Protein AF-A0A960SGR7-F1 (afdb_monomer_lite)

pLDDT: mean 94.08, std 5.96, range [67.88, 98.56]

Sequence (97 aa):
TPENFKAAFTTAEGWGSYVQEISADRFLASLELSWGTLILDTLSLVVPDDRSFSKINVVIDSRNVDFKYSTQGSENSIRFGSSVLLQRGQVLKVTLS

Secondary structure (DSSP, 8-state):
--SEEEEEEE-SS-EEEEEEEE-SS-EEEEEEEEESEEEEEEEEEE--TT---S-EEEEETTEE--EEEEEETTEEEEEEEEEEEEETT-EEEEEE-

Structure (mmCIF, N/CA/C/O backbone):
data_AF-A0A960SGR7-F1
#
_entry.id   AF-A0A960SGR7-F1
#
loop_
_atom_site.group_PDB
_atom_site.id
_atom_site.type_symbol
_atom_site.label_atom_id
_atom_site.label_alt_id
_atom_site.label_comp_id
_atom_site.label_asym_id
_atom_site.label_entity_id
_atom_site.label_seq_id
_atom_site.pdbx_PDB_ins_code
_atom_site.Cartn_x
_atom_site.Cartn_y
_atom_site.Cartn_z
_atom_site.occupancy
_atom_site.B_iso_or_equiv
_atom_site.auth_seq_id
_atom_site.auth_comp_id
_atom_site.auth_asym_id
_atom_site.auth_atom_id
_atom_site.pdbx_PDB_model_num
ATOM 1 N N . THR A 1 1 ? 10.905 -9.165 -5.867 1.00 67.88 1 THR A N 1
ATOM 2 C CA . THR A 1 1 ? 9.572 -8.990 -5.241 1.00 67.88 1 THR A CA 1
ATOM 3 C C . THR A 1 1 ? 8.573 -9.841 -6.010 1.00 67.88 1 THR A C 1
ATOM 5 O O . THR A 1 1 ? 8.750 -9.938 -7.218 1.00 67.88 1 THR A O 1
ATOM 8 N N . PRO A 1 2 ? 7.613 -10.532 -5.365 1.00 84.56 2 PRO A N 1
ATOM 9 C CA . PRO A 1 2 ? 6.642 -11.375 -6.073 1.00 84.56 2 PRO A CA 1
ATOM 10 C C . PRO A 1 2 ? 5.688 -10.537 -6.933 1.00 84.56 2 PRO A C 1
ATOM 12 O O . PRO A 1 2 ? 5.232 -9.488 -6.489 1.00 84.56 2 PRO A O 1
ATOM 15 N N . GLU A 1 3 ? 5.373 -11.021 -8.137 1.00 87.44 3 GLU A N 1
ATOM 16 C CA . GLU A 1 3 ? 4.520 -10.300 -9.093 1.00 87.44 3 GLU A CA 1
ATOM 17 C C . GLU A 1 3 ? 3.061 -10.221 -8.648 1.00 87.44 3 GLU A C 1
ATOM 19 O O . GLU A 1 3 ? 2.441 -9.182 -8.803 1.00 87.44 3 GLU A O 1
ATOM 24 N N . ASN A 1 4 ? 2.523 -11.294 -8.068 1.00 94.50 4 ASN A N 1
ATOM 25 C CA . ASN A 1 4 ? 1.165 -11.347 -7.533 1.00 94.50 4 ASN A CA 1
ATOM 26 C C . ASN A 1 4 ? 1.256 -11.777 -6.078 1.00 94.50 4 ASN A C 1
ATOM 28 O O . ASN A 1 4 ? 1.611 -12.921 -5.781 1.00 94.50 4 ASN A O 1
ATOM 32 N N . PHE A 1 5 ? 0.980 -10.862 -5.159 1.00 96.12 5 PHE A N 1
ATOM 33 C CA . PHE A 1 5 ? 1.108 -11.151 -3.738 1.00 96.12 5 PHE A CA 1
ATOM 34 C C . PHE A 1 5 ? -0.038 -10.557 -2.946 1.00 96.12 5 PHE A C 1
ATOM 36 O O . PHE A 1 5 ? -0.459 -9.425 -3.172 1.00 96.12 5 PHE A O 1
ATOM 43 N N . LYS A 1 6 ? -0.519 -11.342 -1.984 1.00 97.62 6 LYS A N 1
ATOM 44 C CA . LYS A 1 6 ? -1.565 -10.952 -1.053 1.00 97.62 6 LYS A CA 1
ATOM 45 C C . LYS A 1 6 ? -1.221 -11.465 0.334 1.00 97.62 6 LYS A C 1
ATOM 47 O O . LYS A 1 6 ? -0.915 -12.643 0.498 1.00 97.62 6 LYS A O 1
ATOM 52 N N . ALA A 1 7 ? -1.311 -10.589 1.325 1.00 97.94 7 ALA A N 1
ATOM 53 C CA . ALA A 1 7 ? -1.105 -10.939 2.722 1.00 97.94 7 ALA A CA 1
ATOM 54 C C . ALA A 1 7 ? -2.084 -10.183 3.618 1.00 97.94 7 ALA A C 1
ATOM 56 O O . ALA A 1 7 ? -2.489 -9.061 3.313 1.00 97.94 7 ALA A O 1
ATOM 57 N N . ALA A 1 8 ? -2.456 -10.803 4.734 1.00 97.94 8 ALA A N 1
ATOM 58 C CA . ALA A 1 8 ? -3.160 -10.105 5.797 1.00 97.94 8 ALA A CA 1
ATOM 59 C C . ALA A 1 8 ? -2.182 -9.212 6.574 1.00 97.94 8 ALA A C 1
ATOM 61 O O . ALA A 1 8 ? -1.005 -9.547 6.717 1.00 97.94 8 ALA A O 1
ATOM 62 N N . PHE A 1 9 ? -2.685 -8.106 7.110 1.00 97.62 9 PHE A N 1
ATOM 63 C CA . PHE A 1 9 ? -1.979 -7.292 8.093 1.00 97.62 9 PHE A CA 1
ATOM 64 C C . PHE A 1 9 ? -2.903 -6.967 9.265 1.00 97.62 9 PHE A C 1
ATOM 66 O O . PHE A 1 9 ? -4.128 -6.940 9.129 1.00 97.62 9 PHE A O 1
ATOM 73 N N . THR A 1 10 ? -2.304 -6.685 10.415 1.00 97.44 10 THR A N 1
ATOM 74 C CA . THR A 1 10 ? -2.995 -6.204 11.614 1.00 97.44 10 THR A CA 1
ATOM 75 C C . THR A 1 10 ? -2.542 -4.786 11.938 1.00 97.44 10 THR A C 1
ATOM 77 O O . THR A 1 10 ? -1.400 -4.419 11.666 1.00 97.44 10 THR A O 1
ATOM 80 N N . THR A 1 11 ? -3.423 -3.994 12.536 1.00 95.50 11 THR A N 1
ATOM 81 C CA . THR A 1 11 ? -3.128 -2.662 13.081 1.00 95.50 11 THR A CA 1
ATOM 82 C C . THR A 1 11 ? -3.387 -2.673 14.587 1.00 95.50 11 THR A C 1
ATOM 84 O O . THR A 1 11 ? -3.809 -3.687 15.143 1.00 95.50 11 THR A O 1
ATOM 87 N N . ALA A 1 12 ? -3.144 -1.550 15.265 1.00 94.00 12 ALA A N 1
ATOM 88 C CA . ALA A 1 12 ? -3.504 -1.412 16.675 1.00 94.00 12 ALA A CA 1
ATOM 89 C C . ALA A 1 12 ? -5.020 -1.553 16.918 1.00 94.00 12 ALA A C 1
ATOM 91 O O . ALA A 1 12 ? -5.434 -2.045 17.963 1.00 94.00 12 ALA A O 1
ATOM 92 N N . GLU A 1 13 ? -5.841 -1.146 15.949 1.00 96.19 13 GLU A N 1
ATOM 93 C CA . GLU A 1 13 ? -7.297 -1.043 16.090 1.00 96.19 13 GLU A CA 1
ATOM 94 C C . GLU A 1 13 ? -8.046 -1.814 14.998 1.00 96.19 13 GLU A C 1
ATOM 96 O O . GLU A 1 13 ? -9.221 -1.553 14.761 1.00 96.19 13 GLU A O 1
ATOM 101 N N . GLY A 1 14 ? -7.388 -2.734 14.289 1.00 97.38 14 GLY A N 1
ATOM 102 C CA . GLY A 1 14 ? -7.922 -3.242 13.034 1.00 97.38 14 GLY A CA 1
ATOM 103 C C . GLY A 1 14 ? -7.124 -4.352 12.368 1.00 97.38 14 GLY A C 1
ATOM 104 O O . GLY A 1 14 ? -6.094 -4.819 12.854 1.00 97.38 14 GLY A O 1
ATOM 105 N N . TRP A 1 15 ? -7.624 -4.777 11.215 1.00 98.31 15 TRP A N 1
ATOM 106 C CA . TRP A 1 15 ? -6.932 -5.687 10.310 1.00 98.31 15 TRP A CA 1
ATOM 107 C C . TRP A 1 15 ? -7.431 -5.500 8.879 1.00 98.31 15 TRP A C 1
ATOM 109 O O . TRP A 1 15 ? -8.530 -4.990 8.628 1.00 98.31 15 TRP A O 1
ATOM 119 N N . GLY A 1 16 ? -6.606 -5.914 7.927 1.00 98.44 16 GLY A N 1
ATOM 120 C CA . GLY A 1 16 ? -6.882 -5.747 6.511 1.00 98.44 16 GLY A CA 1
ATOM 121 C C . GLY A 1 16 ? -6.024 -6.642 5.636 1.00 98.44 16 GLY A C 1
ATOM 122 O O . GLY A 1 16 ? -5.385 -7.585 6.111 1.00 98.44 16 GLY A O 1
ATOM 123 N N . SER A 1 17 ? -6.014 -6.342 4.341 1.00 98.44 17 SER A N 1
ATOM 124 C CA . SER A 1 17 ? -5.179 -7.040 3.370 1.00 98.44 17 SER A CA 1
ATOM 125 C C . SER A 1 17 ? -4.333 -6.081 2.547 1.00 98.44 17 SER A C 1
ATOM 127 O O . SER A 1 17 ? -4.795 -5.027 2.111 1.00 98.44 17 SER A O 1
ATOM 129 N N . TYR A 1 18 ? -3.078 -6.468 2.355 1.00 98.31 18 TYR A N 1
ATOM 130 C CA . TYR A 1 18 ? -2.185 -5.882 1.375 1.00 98.31 18 TYR A CA 1
ATOM 131 C C . TYR A 1 18 ? -2.212 -6.743 0.117 1.00 98.31 18 TYR A C 1
ATOM 133 O O . TYR A 1 18 ? -2.100 -7.970 0.202 1.00 98.31 18 TYR A O 1
ATOM 141 N N . VAL A 1 19 ? -2.333 -6.100 -1.038 1.00 97.81 19 VAL A N 1
ATOM 142 C CA . VAL A 1 19 ? -2.240 -6.730 -2.357 1.00 97.81 19 VAL A CA 1
ATOM 143 C C . VAL A 1 19 ? -1.209 -5.972 -3.179 1.00 97.81 19 VAL A C 1
ATOM 145 O O . VAL A 1 19 ? -1.209 -4.743 -3.160 1.00 97.81 19 VAL A O 1
ATOM 148 N N . GLN A 1 20 ? -0.367 -6.688 -3.918 1.00 96.62 20 GLN A N 1
ATOM 149 C CA . GLN A 1 20 ? 0.457 -6.112 -4.975 1.00 96.62 20 GLN A CA 1
ATOM 150 C C . GLN A 1 20 ? 0.357 -6.915 -6.266 1.00 96.62 20 GLN A C 1
ATOM 152 O O . GLN A 1 20 ? 0.285 -8.148 -6.239 1.00 96.62 20 GLN A O 1
ATOM 157 N N . GLU A 1 21 ? 0.397 -6.179 -7.369 1.00 95.81 21 GLU A N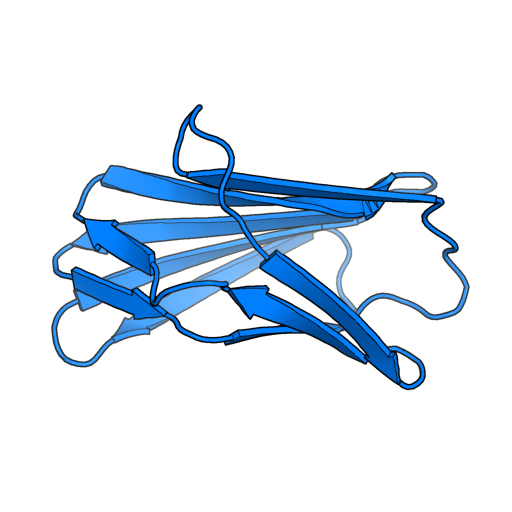 1
ATOM 158 C CA . GLU A 1 21 ? 0.445 -6.679 -8.735 1.00 95.81 21 GLU A CA 1
ATOM 159 C C . GLU A 1 21 ? 1.549 -5.923 -9.480 1.00 95.81 21 GLU A C 1
ATOM 161 O O . GLU A 1 21 ? 1.543 -4.689 -9.545 1.00 95.81 21 GLU A O 1
ATOM 166 N N . ILE A 1 22 ? 2.516 -6.656 -10.025 1.00 92.00 22 ILE A N 1
ATOM 167 C CA . ILE A 1 22 ? 3.644 -6.112 -10.782 1.00 92.00 22 ILE A CA 1
ATOM 168 C C . ILE A 1 22 ? 3.562 -6.650 -12.203 1.00 92.00 22 ILE A C 1
ATOM 170 O O . ILE A 1 22 ? 3.474 -7.853 -12.427 1.00 92.00 22 ILE A O 1
ATOM 174 N N . SER A 1 23 ? 3.609 -5.740 -13.164 1.00 89.25 23 SER A N 1
ATOM 175 C CA . SER A 1 23 ? 3.625 -6.033 -14.594 1.00 89.25 23 SER A CA 1
ATOM 176 C C . SER A 1 23 ? 4.743 -5.242 -15.275 1.00 89.25 23 SER A C 1
ATOM 178 O O . SER A 1 23 ? 5.554 -4.596 -14.607 1.00 89.25 23 SER A O 1
ATOM 180 N N . ALA A 1 24 ? 4.827 -5.317 -16.604 1.00 85.00 24 ALA A N 1
ATOM 181 C CA . ALA A 1 24 ? 5.959 -4.755 -17.326 1.00 85.00 24 ALA A CA 1
ATOM 182 C C . ALA A 1 24 ? 6.069 -3.223 -17.212 1.00 85.00 24 ALA A C 1
ATOM 184 O O . ALA A 1 24 ? 7.175 -2.689 -17.122 1.00 85.00 24 ALA A O 1
ATOM 185 N N . ASP A 1 25 ? 4.923 -2.553 -17.211 1.00 88.81 25 ASP A N 1
ATOM 186 C CA . ASP A 1 25 ? 4.742 -1.103 -17.293 1.00 88.81 25 ASP A CA 1
ATOM 187 C C . ASP A 1 25 ? 3.896 -0.555 -16.136 1.00 88.81 25 ASP A C 1
ATOM 189 O O . ASP A 1 25 ? 3.577 0.632 -16.100 1.00 88.81 25 ASP A O 1
ATOM 193 N N . ARG A 1 26 ? 3.528 -1.405 -15.170 1.00 92.69 26 ARG A N 1
ATOM 194 C CA . ARG A 1 26 ? 2.689 -0.992 -14.049 1.00 92.69 26 ARG A CA 1
ATOM 195 C C . ARG A 1 26 ? 3.004 -1.743 -12.767 1.00 92.69 26 ARG A C 1
ATOM 197 O O . ARG A 1 26 ? 3.071 -2.973 -12.757 1.00 92.69 26 ARG A O 1
ATOM 204 N N . PHE A 1 27 ? 3.088 -0.992 -11.675 1.00 94.75 27 PHE A N 1
ATOM 205 C CA . PHE A 1 27 ? 3.058 -1.505 -10.308 1.00 94.75 27 PHE A CA 1
ATOM 206 C C . PHE A 1 27 ? 1.777 -1.027 -9.624 1.00 94.75 27 PHE A C 1
ATOM 208 O O . PHE A 1 27 ? 1.463 0.167 -9.635 1.00 94.75 27 PHE A O 1
ATOM 215 N N . LEU A 1 28 ? 1.038 -1.945 -9.012 1.00 96.56 28 LEU A N 1
ATOM 216 C CA . LEU A 1 28 ? -0.148 -1.653 -8.219 1.00 96.56 28 LEU A CA 1
ATOM 217 C C . LEU A 1 28 ? 0.038 -2.216 -6.815 1.00 96.56 28 LEU A C 1
ATOM 219 O O . LEU A 1 28 ? 0.340 -3.393 -6.657 1.00 96.56 28 LEU A O 1
ATOM 223 N N . ALA A 1 29 ? -0.198 -1.387 -5.801 1.00 97.69 29 ALA A N 1
ATOM 224 C CA . ALA A 1 29 ? -0.321 -1.826 -4.416 1.00 97.69 29 ALA A CA 1
ATOM 225 C C . ALA A 1 29 ? -1.641 -1.332 -3.829 1.00 97.69 29 ALA A C 1
ATOM 227 O O . ALA A 1 29 ? -2.065 -0.208 -4.101 1.00 97.69 29 ALA A O 1
ATOM 228 N N . SER A 1 30 ? -2.296 -2.167 -3.026 1.00 98.12 30 SER A N 1
ATOM 229 C CA . SER A 1 30 ? -3.546 -1.830 -2.347 1.00 98.12 30 SER A CA 1
ATOM 230 C C . SER A 1 30 ? -3.498 -2.221 -0.876 1.00 98.12 30 SER A C 1
ATOM 232 O O . SER A 1 30 ? -3.063 -3.322 -0.542 1.00 98.12 30 SER A O 1
ATOM 234 N N . LEU A 1 31 ? -3.988 -1.332 -0.015 1.00 98.44 31 LEU A N 1
ATOM 235 C CA . LEU A 1 31 ? -4.308 -1.605 1.384 1.00 98.44 31 LEU A CA 1
ATOM 236 C C . LEU A 1 31 ? -5.823 -1.520 1.543 1.00 98.44 31 LEU A C 1
ATOM 238 O O . LEU A 1 31 ? -6.394 -0.437 1.441 1.00 98.44 31 LEU A O 1
ATOM 242 N N . GLU A 1 32 ? -6.465 -2.656 1.786 1.00 98.31 32 GLU A N 1
ATOM 243 C CA . GLU A 1 32 ? -7.894 -2.736 2.087 1.00 98.31 32 GLU A CA 1
ATOM 244 C C . GLU A 1 32 ? -8.083 -2.974 3.580 1.00 98.31 32 GLU A C 1
ATOM 246 O O . GLU A 1 32 ? -7.570 -3.959 4.119 1.00 98.31 32 GLU A O 1
ATOM 251 N N . LEU A 1 33 ? -8.834 -2.098 4.250 1.00 98.38 33 LEU A N 1
ATOM 252 C CA . LEU A 1 33 ? -9.117 -2.252 5.672 1.00 98.38 33 LEU A CA 1
ATOM 253 C C . LEU A 1 33 ? -10.434 -3.003 5.881 1.00 98.38 33 LEU A C 1
ATOM 255 O O . LEU A 1 33 ? -11.518 -2.473 5.644 1.00 98.38 33 LEU A O 1
ATOM 259 N N . SER A 1 34 ? -10.358 -4.243 6.352 1.00 97.75 34 SER A N 1
ATOM 260 C CA . SER A 1 34 ? -11.538 -5.101 6.509 1.00 97.75 34 SER A CA 1
ATOM 261 C C . SER A 1 34 ? -12.297 -4.831 7.810 1.00 97.75 34 SER A C 1
ATOM 263 O O . SER A 1 34 ? -13.524 -4.955 7.852 1.00 97.75 34 SER A O 1
ATOM 265 N N . TRP A 1 35 ? -11.593 -4.430 8.870 1.00 97.94 35 TRP A N 1
ATOM 266 C CA . TRP A 1 35 ? -12.190 -4.013 10.137 1.00 97.94 35 TRP A CA 1
ATOM 267 C C . TRP A 1 35 ? -11.287 -3.013 10.865 1.00 97.94 35 TRP A C 1
ATOM 269 O O . TRP A 1 35 ? -10.062 -3.102 10.765 1.00 97.94 35 TRP A O 1
ATOM 279 N N . GLY A 1 36 ? -11.896 -2.099 11.625 1.00 97.44 36 GLY A N 1
ATOM 280 C CA . GLY A 1 36 ? -11.165 -1.155 12.464 1.00 97.44 36 GLY A CA 1
ATOM 281 C C . GLY A 1 36 ? -10.712 0.120 11.758 1.00 97.44 36 GLY A C 1
ATOM 282 O O . GLY A 1 36 ? -11.397 0.619 10.859 1.00 97.44 36 GLY A O 1
ATOM 283 N N . THR A 1 37 ? -9.555 0.632 12.182 1.00 97.75 37 THR A N 1
ATOM 284 C CA . THR A 1 37 ? -8.920 1.868 11.691 1.00 97.75 37 THR A CA 1
ATOM 285 C C . THR A 1 37 ? -7.433 1.666 11.374 1.00 97.75 37 THR A C 1
ATOM 287 O O . THR A 1 37 ? -6.732 0.838 11.968 1.00 97.75 37 THR A O 1
ATOM 290 N N . LEU A 1 38 ? -6.942 2.443 10.405 1.00 97.81 38 LEU A N 1
ATOM 291 C CA . LEU A 1 38 ? -5.520 2.591 10.098 1.00 97.81 38 LEU A CA 1
ATOM 292 C C . LEU A 1 38 ? -5.213 4.071 9.875 1.00 97.81 38 LEU A C 1
ATOM 294 O O . LEU A 1 38 ? -5.767 4.684 8.965 1.00 97.81 38 LEU A O 1
ATOM 298 N N . ILE A 1 39 ? -4.309 4.618 10.685 1.00 97.69 39 ILE A N 1
ATOM 299 C CA . ILE A 1 39 ? -3.710 5.935 10.470 1.00 97.69 39 ILE A CA 1
ATOM 300 C C . ILE A 1 39 ? -2.331 5.709 9.857 1.00 97.69 39 ILE A C 1
ATOM 302 O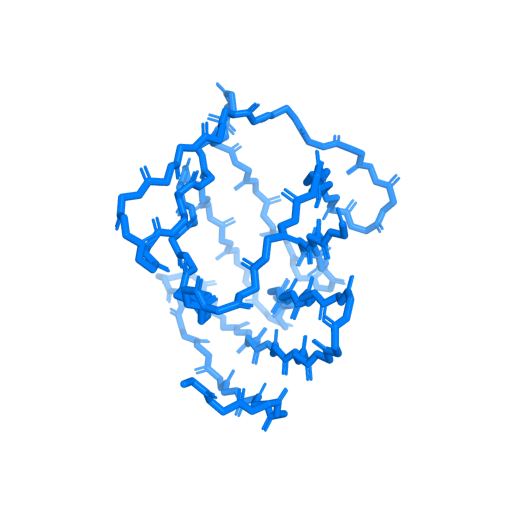 O . ILE A 1 39 ? -1.535 4.945 10.404 1.00 97.69 39 ILE A O 1
ATOM 306 N N . LEU A 1 40 ? -2.063 6.333 8.714 1.00 97.12 40 LEU A N 1
ATOM 307 C CA . LEU A 1 40 ? -0.844 6.106 7.946 1.00 97.12 40 LEU A CA 1
ATOM 308 C C . LEU A 1 40 ? -0.199 7.435 7.541 1.00 97.12 40 LEU A C 1
ATOM 310 O O . LEU A 1 40 ? -0.806 8.253 6.853 1.00 97.12 40 LEU A O 1
ATOM 314 N N . ASP A 1 41 ? 1.056 7.626 7.941 1.00 98.12 41 ASP A N 1
ATOM 315 C CA . 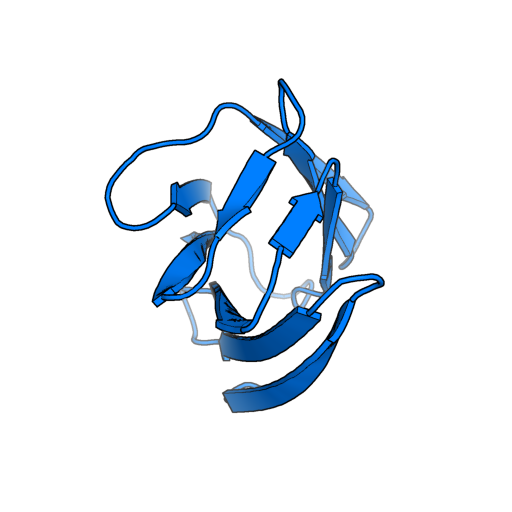ASP A 1 41 ? 1.863 8.799 7.575 1.00 98.12 41 ASP A CA 1
ATOM 316 C C . ASP A 1 41 ? 2.790 8.528 6.393 1.00 98.12 41 ASP A C 1
ATOM 318 O O . ASP A 1 41 ? 3.125 9.424 5.614 1.00 98.12 41 ASP A O 1
ATOM 322 N N . THR A 1 42 ? 3.266 7.290 6.270 1.00 97.94 42 THR A N 1
ATOM 323 C CA . THR A 1 42 ? 4.232 6.896 5.246 1.00 97.94 42 THR A CA 1
ATOM 324 C C . THR A 1 42 ? 4.005 5.451 4.828 1.00 97.94 42 THR A C 1
ATOM 326 O O . THR A 1 42 ? 3.782 4.587 5.673 1.00 97.94 42 THR A O 1
ATOM 329 N N . LEU A 1 43 ? 4.084 5.196 3.524 1.00 97.62 43 LEU A N 1
ATOM 330 C CA . LEU A 1 43 ? 4.061 3.864 2.930 1.00 97.62 43 LEU A CA 1
ATOM 331 C C . LEU A 1 43 ? 5.352 3.650 2.135 1.00 97.62 43 LEU A C 1
ATOM 333 O O . LEU A 1 43 ? 5.589 4.355 1.155 1.00 97.62 43 LEU A O 1
ATOM 337 N N . SER A 1 44 ? 6.165 2.678 2.549 1.00 96.19 44 SER A N 1
ATOM 338 C CA . SER A 1 44 ? 7.335 2.225 1.788 1.00 96.19 44 SER A CA 1
ATOM 339 C C . SER A 1 44 ? 6.982 0.984 0.973 1.00 96.19 44 SER A C 1
ATOM 341 O O . SER A 1 44 ? 6.380 0.040 1.486 1.00 96.19 44 SER A O 1
ATOM 343 N N . LEU A 1 45 ? 7.368 0.986 -0.298 1.00 94.06 45 LEU A N 1
ATOM 344 C CA . LEU A 1 45 ? 7.131 -0.090 -1.254 1.00 94.06 45 LEU A CA 1
ATOM 345 C C . LEU A 1 45 ? 8.455 -0.484 -1.900 1.00 94.06 45 LEU A C 1
ATOM 347 O O . LEU A 1 45 ? 9.202 0.375 -2.365 1.00 94.06 45 LEU A O 1
ATOM 351 N N . VAL A 1 46 ? 8.727 -1.786 -1.963 1.00 91.88 46 VAL A N 1
ATOM 352 C CA . VAL A 1 46 ? 9.889 -2.304 -2.688 1.00 91.88 46 VAL A CA 1
ATOM 353 C C . VAL A 1 46 ? 9.472 -2.610 -4.118 1.00 91.88 46 VAL A C 1
ATOM 355 O O . VAL A 1 46 ? 8.681 -3.521 -4.365 1.00 91.88 46 VAL A O 1
ATOM 358 N N . VAL A 1 47 ? 10.022 -1.858 -5.058 1.00 87.38 47 VAL A N 1
ATOM 359 C CA . VAL A 1 47 ? 9.763 -1.998 -6.490 1.00 87.38 47 VAL A CA 1
ATOM 360 C C . VAL A 1 47 ? 11.061 -2.459 -7.155 1.00 87.38 47 VAL A C 1
ATOM 362 O O . VAL A 1 47 ? 12.114 -1.930 -6.810 1.00 87.38 47 VAL A O 1
ATOM 365 N N . PRO A 1 48 ? 11.030 -3.451 -8.062 1.00 82.75 48 PRO A N 1
ATOM 366 C CA . PRO A 1 48 ? 12.226 -3.875 -8.787 1.00 82.75 48 PRO A CA 1
ATOM 367 C C . PRO A 1 48 ? 12.925 -2.713 -9.517 1.00 82.75 48 PRO A C 1
ATOM 369 O O . PRO A 1 48 ? 12.274 -1.951 -10.228 1.00 82.75 48 PRO A O 1
ATOM 372 N N . ASP A 1 49 ? 14.249 -2.605 -9.357 1.00 77.19 49 ASP A N 1
ATOM 373 C CA . ASP A 1 49 ? 15.078 -1.514 -9.908 1.00 77.19 49 ASP A CA 1
ATOM 374 C C . ASP A 1 49 ? 15.162 -1.505 -11.443 1.00 77.19 49 ASP A C 1
ATOM 376 O O . ASP A 1 49 ? 15.551 -0.510 -12.053 1.00 77.19 49 ASP A O 1
ATOM 380 N N . ASP A 1 50 ? 14.805 -2.617 -12.085 1.00 78.94 50 ASP A N 1
ATOM 381 C CA . ASP A 1 50 ? 14.733 -2.756 -13.539 1.00 78.94 50 ASP A CA 1
ATOM 382 C C . ASP A 1 50 ? 13.447 -2.155 -14.135 1.00 78.94 50 ASP A C 1
ATOM 384 O O . ASP A 1 50 ? 13.236 -2.209 -15.350 1.00 78.94 50 ASP A O 1
ATOM 388 N N . ARG A 1 51 ? 12.590 -1.558 -13.295 1.00 76.12 51 ARG A N 1
ATOM 389 C CA . ARG A 1 51 ? 11.362 -0.868 -13.693 1.00 76.12 51 ARG A CA 1
ATOM 390 C C . ARG A 1 51 ? 11.482 0.624 -13.414 1.00 76.12 51 ARG A C 1
ATOM 392 O O . ARG A 1 51 ? 11.626 1.050 -12.272 1.00 76.12 51 ARG A O 1
ATOM 399 N N . SER A 1 52 ? 11.362 1.432 -14.461 1.00 74.75 52 SER A N 1
ATOM 400 C CA . SER A 1 52 ? 11.213 2.878 -14.333 1.00 74.75 52 SER A CA 1
ATOM 401 C C . SER A 1 52 ? 9.749 3.264 -14.523 1.00 74.75 52 SER A C 1
ATOM 403 O O . SER A 1 52 ? 9.129 2.932 -15.529 1.00 74.75 52 SER A O 1
ATOM 405 N N . PHE A 1 53 ? 9.201 3.984 -13.547 1.00 84.31 53 PHE A N 1
ATOM 406 C CA . PHE A 1 53 ? 7.856 4.546 -13.614 1.00 84.31 53 PHE A CA 1
ATOM 407 C C . PHE A 1 53 ? 7.948 6.065 -13.687 1.00 84.31 53 PHE A C 1
ATOM 409 O O . PHE A 1 53 ? 8.732 6.691 -12.972 1.00 84.31 53 PHE A O 1
ATOM 416 N N . SER A 1 54 ? 7.159 6.661 -14.570 1.00 86.00 54 SER A N 1
ATOM 417 C CA . SER A 1 54 ? 7.167 8.106 -14.826 1.00 86.00 54 SER A CA 1
ATOM 418 C C . SER A 1 54 ? 6.178 8.863 -13.943 1.00 86.00 54 SER A C 1
ATOM 420 O O . SER A 1 54 ? 6.315 10.068 -13.722 1.00 86.00 54 SER A O 1
ATOM 422 N N . LYS A 1 55 ? 5.169 8.155 -13.435 1.00 92.38 55 LYS A N 1
ATOM 423 C CA . LYS A 1 55 ? 4.047 8.721 -12.709 1.00 92.38 55 LYS A CA 1
ATOM 424 C C . LYS A 1 55 ? 3.683 7.840 -11.529 1.00 92.38 55 LYS A C 1
ATOM 426 O O . LYS A 1 55 ? 3.620 6.620 -11.627 1.00 92.38 55 LYS A O 1
ATOM 431 N N . ILE A 1 56 ? 3.361 8.506 -10.429 1.00 95.06 56 ILE A N 1
ATOM 432 C CA . ILE A 1 56 ? 2.768 7.905 -9.245 1.00 95.06 56 ILE A CA 1
ATOM 433 C C . ILE A 1 56 ? 1.389 8.514 -9.011 1.00 95.06 56 ILE A C 1
ATOM 435 O O . ILE A 1 56 ? 1.195 9.724 -9.145 1.00 95.06 56 ILE A O 1
ATOM 439 N N . ASN A 1 57 ? 0.427 7.667 -8.667 1.00 97.00 57 ASN A N 1
ATOM 440 C CA . ASN A 1 57 ? -0.894 8.076 -8.221 1.00 97.00 57 ASN A CA 1
ATOM 441 C C . ASN A 1 57 ? -1.249 7.360 -6.920 1.00 97.00 57 ASN A C 1
ATOM 443 O O . ASN A 1 57 ? -1.013 6.156 -6.799 1.00 97.00 57 ASN A O 1
ATOM 447 N N . VAL A 1 58 ? -1.854 8.089 -5.982 1.00 97.88 58 VAL A N 1
ATOM 448 C CA . VAL A 1 58 ? -2.340 7.530 -4.721 1.00 97.88 58 VAL A CA 1
ATOM 449 C C . VAL A 1 58 ? -3.758 8.011 -4.465 1.00 97.88 58 VAL A C 1
ATOM 451 O O . VAL A 1 58 ? -4.025 9.213 -4.412 1.00 97.88 58 VAL A O 1
ATOM 454 N N . VAL A 1 59 ? -4.670 7.056 -4.311 1.00 98.19 59 VAL A N 1
ATOM 455 C CA . VAL A 1 59 ? -6.091 7.318 -4.079 1.00 98.19 59 VAL A CA 1
ATOM 456 C C . VAL A 1 59 ? -6.594 6.514 -2.895 1.00 98.19 59 VAL A C 1
ATOM 458 O O . VAL A 1 59 ? -6.152 5.391 -2.674 1.00 98.19 59 VAL A O 1
ATOM 461 N N . ILE A 1 60 ? -7.551 7.072 -2.162 1.00 97.88 60 ILE A N 1
ATOM 462 C CA . ILE A 1 60 ? -8.405 6.310 -1.250 1.00 97.88 60 ILE A CA 1
ATOM 463 C C . ILE A 1 60 ? -9.776 6.244 -1.900 1.00 97.88 60 ILE A C 1
ATOM 465 O O . ILE A 1 60 ? -10.405 7.280 -2.131 1.00 97.88 60 ILE A O 1
ATOM 469 N N . ASP A 1 61 ? -10.196 5.032 -2.243 1.00 95.12 61 ASP A N 1
ATOM 470 C CA . ASP A 1 61 ? -11.372 4.729 -3.054 1.00 95.12 61 ASP A CA 1
ATOM 471 C C . ASP A 1 61 ? -11.319 5.434 -4.424 1.00 95.12 61 ASP A C 1
ATOM 473 O O . ASP A 1 61 ? -10.813 4.880 -5.399 1.00 95.12 61 ASP A O 1
ATOM 477 N N . SER A 1 62 ? -11.811 6.671 -4.511 1.00 92.56 62 SER A N 1
ATOM 478 C CA . SER A 1 62 ? -11.774 7.520 -5.717 1.00 92.56 62 SER A CA 1
ATOM 479 C C . SER A 1 62 ? -11.247 8.935 -5.456 1.00 92.56 62 SER A C 1
ATOM 481 O O . SER A 1 62 ? -11.269 9.780 -6.350 1.00 92.56 62 SER A O 1
ATOM 483 N N . ARG A 1 63 ? -10.774 9.217 -4.238 1.00 96.12 63 ARG A N 1
ATOM 484 C CA . ARG A 1 63 ? -10.254 10.527 -3.841 1.00 96.12 63 ARG A CA 1
ATOM 485 C C . ARG A 1 63 ? -8.731 10.529 -3.905 1.00 96.12 63 ARG A C 1
ATOM 487 O O . ARG A 1 63 ? -8.094 9.714 -3.240 1.00 96.12 63 ARG A O 1
ATOM 494 N N . ASN A 1 64 ? -8.162 11.479 -4.644 1.00 96.62 64 ASN A N 1
ATOM 495 C CA . ASN A 1 64 ? -6.719 11.722 -4.638 1.00 96.62 64 ASN A CA 1
ATOM 496 C C . ASN A 1 64 ? -6.249 12.149 -3.246 1.00 96.62 64 ASN A C 1
ATOM 498 O O . ASN A 1 64 ? -6.945 12.877 -2.536 1.00 96.62 64 ASN A O 1
ATOM 502 N N . VAL A 1 65 ? -5.062 11.691 -2.876 1.00 96.56 65 VAL A N 1
ATOM 503 C CA . VAL A 1 65 ? -4.406 12.047 -1.620 1.00 96.56 65 VAL A CA 1
ATOM 504 C C . VAL A 1 65 ? -3.167 12.869 -1.941 1.00 96.56 65 VAL A C 1
ATOM 506 O O . VAL A 1 65 ? -2.438 12.533 -2.869 1.00 96.56 65 VAL A O 1
ATOM 509 N N . ASP A 1 66 ? -2.905 13.916 -1.165 1.00 97.00 66 ASP A N 1
ATOM 510 C CA . ASP A 1 66 ? -1.656 14.665 -1.276 1.00 97.00 66 ASP A CA 1
ATOM 511 C C . ASP A 1 66 ? -0.496 13.866 -0.673 1.00 97.00 66 ASP A C 1
ATOM 513 O O . ASP A 1 66 ? -0.556 13.404 0.471 1.00 97.00 66 ASP A O 1
ATOM 517 N N . PHE A 1 67 ? 0.593 13.729 -1.425 1.00 97.75 67 PHE A N 1
ATOM 518 C CA . PHE A 1 67 ? 1.791 13.029 -0.975 1.00 97.75 67 PHE A CA 1
ATOM 519 C C . PHE A 1 67 ? 3.063 13.633 -1.571 1.00 97.75 67 PHE A C 1
ATOM 521 O O . PHE A 1 67 ? 3.051 14.343 -2.577 1.00 97.75 67 PHE A O 1
ATOM 528 N N . LYS A 1 68 ? 4.187 13.309 -0.939 1.00 97.25 68 LYS A N 1
ATOM 529 C CA . LYS A 1 68 ? 5.533 13.450 -1.485 1.00 97.25 68 LYS A CA 1
ATOM 530 C C . LYS A 1 68 ? 6.093 12.064 -1.763 1.00 97.25 68 LYS A C 1
ATOM 532 O O . LYS A 1 68 ? 5.846 11.131 -1.001 1.00 97.25 68 LYS A O 1
ATOM 537 N N . TYR A 1 69 ? 6.854 11.956 -2.841 1.00 94.81 69 TYR A N 1
ATOM 538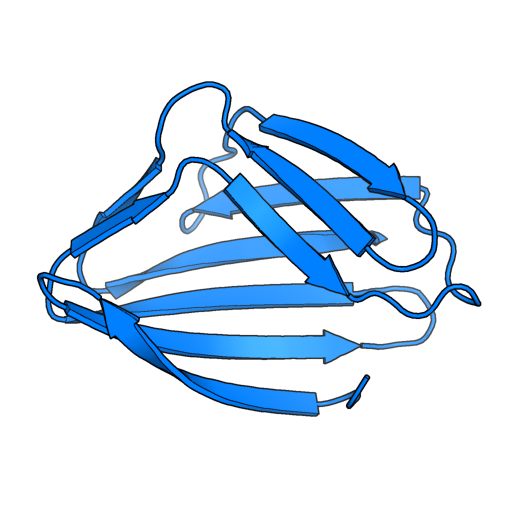 C CA . TYR A 1 69 ? 7.472 10.715 -3.281 1.00 94.81 69 TYR A CA 1
ATOM 539 C C . TYR A 1 69 ? 8.992 10.844 -3.271 1.00 94.81 69 TYR A C 1
ATOM 541 O O . TYR A 1 69 ? 9.530 11.860 -3.715 1.00 94.81 69 TYR A O 1
ATOM 549 N N . SER A 1 70 ? 9.678 9.816 -2.783 1.00 92.69 70 SER A N 1
ATOM 550 C CA . SER A 1 70 ? 11.133 9.695 -2.858 1.00 92.69 70 SER A CA 1
ATOM 551 C C . SER A 1 70 ? 11.533 8.244 -3.087 1.00 92.69 70 SER A C 1
ATOM 553 O O . SER A 1 70 ? 10.867 7.339 -2.594 1.00 92.69 70 SER A O 1
ATOM 555 N N . THR A 1 71 ? 12.642 8.029 -3.784 1.00 89.38 71 THR A N 1
ATOM 556 C CA . THR A 1 71 ? 13.185 6.697 -4.067 1.00 89.38 71 THR A CA 1
ATOM 557 C C . THR A 1 71 ? 14.637 6.605 -3.600 1.00 89.38 71 THR A C 1
ATOM 559 O O . THR A 1 71 ? 15.389 7.579 -3.712 1.00 89.38 71 THR A O 1
ATOM 562 N N . GLN A 1 72 ? 15.016 5.456 -3.045 1.00 88.38 72 GLN A N 1
ATOM 563 C CA . GLN A 1 72 ? 16.379 5.118 -2.645 1.00 88.38 72 GLN A CA 1
ATOM 564 C C . GLN A 1 72 ? 16.671 3.673 -3.073 1.00 88.38 72 GLN A C 1
ATOM 566 O O . GLN A 1 72 ? 16.387 2.722 -2.347 1.00 88.38 72 GLN A O 1
ATOM 571 N N . GLY A 1 73 ? 17.228 3.507 -4.276 1.00 86.38 73 GLY A N 1
ATOM 572 C CA . GLY A 1 73 ? 17.329 2.186 -4.906 1.00 86.38 73 GLY A CA 1
ATOM 573 C C . GLY A 1 73 ? 15.932 1.614 -5.158 1.00 86.38 73 GLY A C 1
ATOM 574 O O . GLY A 1 73 ? 15.081 2.310 -5.708 1.00 86.38 73 GLY A O 1
ATOM 575 N N . SER A 1 74 ? 15.679 0.397 -4.677 1.00 86.75 74 SER A N 1
ATOM 576 C CA . SER A 1 74 ? 14.388 -0.288 -4.855 1.00 86.75 74 SER A CA 1
ATOM 577 C C . SER A 1 74 ? 13.327 0.133 -3.848 1.00 86.75 74 SER A C 1
ATOM 579 O O . SER A 1 74 ? 12.157 -0.231 -3.991 1.00 86.75 74 SER A O 1
ATOM 581 N N . GLU A 1 75 ? 13.699 0.900 -2.821 1.00 90.69 75 GLU A N 1
ATOM 582 C CA . GLU A 1 75 ? 12.752 1.397 -1.834 1.00 90.69 75 GLU A CA 1
ATOM 583 C C . GLU A 1 75 ? 12.118 2.708 -2.303 1.00 90.69 75 GLU A C 1
ATOM 585 O O . GLU A 1 75 ? 12.787 3.713 -2.544 1.00 90.69 75 GLU A O 1
ATOM 590 N N . ASN A 1 76 ? 10.794 2.701 -2.398 1.00 92.06 76 ASN A N 1
ATOM 591 C CA . ASN A 1 76 ? 9.989 3.827 -2.839 1.00 92.06 76 ASN A CA 1
ATOM 592 C C . ASN A 1 76 ? 9.089 4.262 -1.688 1.00 92.06 76 ASN A C 1
ATOM 594 O O . ASN A 1 76 ? 8.218 3.514 -1.247 1.00 92.06 76 ASN A O 1
ATOM 598 N N . SER A 1 77 ? 9.316 5.473 -1.190 1.00 95.50 77 SER A N 1
ATOM 599 C CA . SER A 1 77 ? 8.632 6.025 -0.027 1.00 95.50 77 SER A CA 1
ATOM 600 C C . SER A 1 77 ? 7.595 7.060 -0.446 1.00 95.50 77 SER A C 1
ATOM 602 O O . SER A 1 77 ? 7.883 8.008 -1.183 1.00 95.50 77 SER A O 1
ATOM 604 N N . ILE A 1 78 ? 6.376 6.875 0.050 1.00 97.31 78 ILE A N 1
ATOM 605 C CA . ILE A 1 78 ? 5.236 7.767 -0.137 1.00 97.31 78 ILE A CA 1
ATOM 606 C C . ILE A 1 78 ? 4.925 8.377 1.220 1.00 97.31 78 ILE A C 1
ATOM 608 O O . ILE A 1 78 ? 4.408 7.696 2.104 1.00 97.31 78 ILE A O 1
ATOM 612 N N . ARG A 1 79 ? 5.227 9.662 1.388 1.00 98.19 79 ARG A N 1
ATOM 613 C CA . ARG A 1 79 ? 4.909 10.415 2.603 1.00 98.19 79 ARG A CA 1
ATOM 614 C C . ARG A 1 79 ? 3.661 11.250 2.370 1.00 98.19 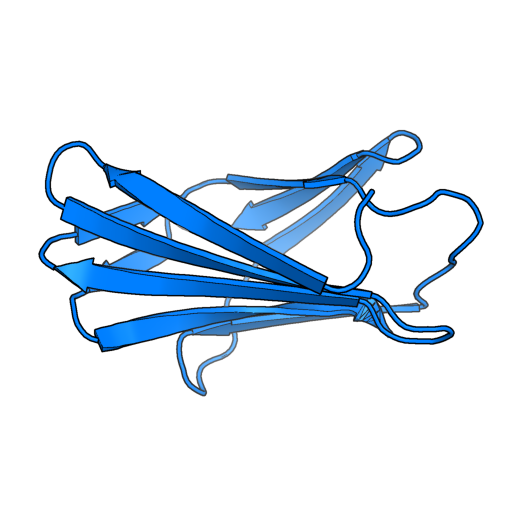79 ARG A C 1
ATOM 616 O O . ARG A 1 79 ? 3.676 12.138 1.518 1.00 98.19 79 ARG A O 1
ATOM 623 N N . PHE A 1 80 ? 2.605 11.011 3.133 1.00 98.06 80 PHE A N 1
ATOM 624 C CA . PHE A 1 80 ? 1.360 11.763 2.990 1.00 98.06 80 PHE A CA 1
ATOM 625 C C . PHE A 1 80 ? 1.505 13.191 3.533 1.00 98.06 80 PHE A C 1
ATOM 627 O O . PHE A 1 80 ? 2.243 13.432 4.492 1.00 98.06 80 PHE A O 1
ATOM 634 N N . GLY A 1 81 ? 0.845 14.159 2.888 1.00 94.00 81 GLY A N 1
ATOM 635 C CA . GLY A 1 81 ? 0.878 15.567 3.308 1.00 94.00 81 GLY A CA 1
ATOM 636 C C . GLY A 1 81 ? 0.270 15.773 4.699 1.00 94.00 81 GLY A C 1
ATOM 637 O O . GLY A 1 81 ? 0.777 16.562 5.495 1.00 94.00 81 GLY A O 1
ATOM 638 N N . SER A 1 82 ? -0.767 14.997 4.998 1.00 95.38 82 SER A N 1
ATOM 639 C CA . SER A 1 82 ? -1.343 14.771 6.321 1.00 95.38 82 SER A CA 1
ATOM 640 C C . SER A 1 82 ? -1.603 13.275 6.496 1.00 95.38 82 SER A C 1
ATOM 642 O O . SER A 1 82 ? -1.734 12.555 5.504 1.00 95.38 82 SER A O 1
ATOM 644 N N . SER A 1 83 ? -1.672 12.800 7.742 1.00 96.75 83 SER A N 1
ATOM 645 C CA . SER A 1 83 ? -1.958 11.393 8.024 1.00 96.75 83 SER A CA 1
ATOM 646 C C . SER A 1 83 ? -3.258 10.972 7.347 1.00 96.75 83 SER A C 1
ATOM 648 O O . SER A 1 83 ? -4.296 11.622 7.515 1.00 96.75 83 SER A O 1
ATOM 650 N N . VAL A 1 84 ? -3.222 9.876 6.593 1.00 97.19 84 VAL A N 1
ATOM 651 C CA . VAL A 1 84 ? -4.441 9.319 6.011 1.00 97.19 84 VAL A CA 1
ATOM 652 C C . VAL A 1 84 ? -5.108 8.384 7.005 1.00 97.19 84 VAL A C 1
ATOM 654 O O . VAL A 1 84 ? -4.447 7.558 7.629 1.00 97.19 84 VAL A O 1
ATOM 657 N N . LEU A 1 85 ? -6.426 8.508 7.133 1.00 97.31 85 LEU A N 1
ATOM 658 C CA . LEU A 1 85 ? -7.257 7.583 7.891 1.00 97.31 85 LEU A CA 1
ATOM 659 C C . LEU A 1 85 ? -7.977 6.664 6.907 1.00 97.31 85 LEU A C 1
ATOM 661 O O . LEU A 1 85 ? -8.771 7.141 6.095 1.00 97.31 85 LEU A O 1
ATOM 665 N N . LEU A 1 86 ? -7.714 5.363 6.998 1.00 98.06 86 LEU A N 1
ATOM 666 C CA . LEU A 1 86 ? -8.559 4.345 6.390 1.00 98.06 86 LEU A CA 1
ATOM 667 C C . LEU A 1 86 ? -9.543 3.834 7.441 1.00 98.06 86 LEU A C 1
ATOM 669 O O . LEU A 1 86 ? -9.166 3.520 8.574 1.00 98.06 86 LEU A O 1
ATOM 673 N N . GLN A 1 87 ? -10.799 3.726 7.030 1.00 97.81 87 GLN A N 1
ATOM 674 C CA . GLN A 1 87 ? -11.867 3.080 7.779 1.00 97.81 87 GLN A CA 1
ATOM 675 C C . GLN A 1 87 ? -12.267 1.764 7.116 1.00 97.81 87 GLN A C 1
ATOM 677 O O . GLN A 1 87 ? -11.909 1.482 5.971 1.00 97.81 87 GLN A O 1
ATOM 682 N N . ARG A 1 88 ? -13.020 0.945 7.852 1.00 97.88 88 ARG A N 1
ATOM 683 C CA . ARG A 1 88 ? -13.580 -0.309 7.344 1.00 97.88 88 ARG A CA 1
ATOM 684 C C . ARG A 1 88 ? -14.207 -0.131 5.952 1.00 97.88 88 ARG A C 1
ATOM 686 O O . ARG A 1 88 ? -15.088 0.704 5.768 1.00 97.88 88 ARG A O 1
ATOM 693 N N . GLY A 1 89 ? -13.805 -0.990 5.020 1.00 97.00 89 GLY A N 1
ATOM 694 C CA . GLY A 1 89 ? -14.288 -1.035 3.641 1.00 97.00 89 GLY A CA 1
ATOM 695 C C . GLY A 1 89 ? -13.555 -0.098 2.682 1.00 97.00 89 GLY A C 1
ATOM 696 O O . GLY A 1 89 ? -13.776 -0.203 1.479 1.00 97.00 89 GLY A O 1
ATOM 697 N N . GLN A 1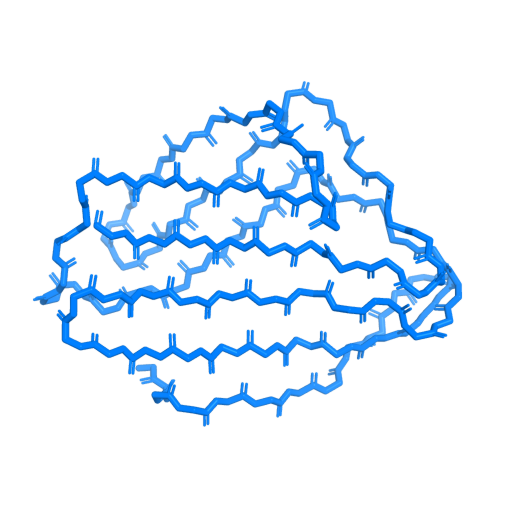 90 ? -12.685 0.784 3.181 1.00 98.12 90 GLN A N 1
ATOM 698 C CA . GLN A 1 90 ? -11.908 1.676 2.328 1.00 98.12 90 GLN A CA 1
ATOM 699 C C . GLN A 1 90 ? -10.646 1.004 1.804 1.00 98.12 90 GLN A C 1
ATOM 701 O O . GLN A 1 90 ? -10.019 0.178 2.481 1.00 98.12 90 GLN A O 1
ATOM 706 N N . VAL A 1 91 ? -10.250 1.426 0.605 1.00 98.50 91 VAL A N 1
ATOM 707 C CA . VAL A 1 91 ? -9.055 0.925 -0.068 1.00 98.50 91 VAL A CA 1
ATOM 708 C C . VAL A 1 91 ? -8.147 2.083 -0.450 1.00 98.50 91 VAL A C 1
ATOM 710 O O . VAL A 1 91 ? -8.514 2.927 -1.266 1.00 98.50 91 VAL A O 1
ATOM 713 N N . LEU A 1 92 ? -6.924 2.088 0.080 1.00 98.56 92 LEU A N 1
ATOM 714 C CA . LEU A 1 92 ? -5.848 2.920 -0.451 1.00 98.56 92 LEU A CA 1
ATOM 715 C C . LEU A 1 92 ? -5.184 2.176 -1.604 1.00 98.56 92 LEU A C 1
ATOM 717 O O . LEU A 1 92 ? -4.738 1.046 -1.424 1.00 98.56 92 LEU A O 1
ATOM 721 N N . LYS A 1 93 ? -5.095 2.808 -2.774 1.00 98.38 93 LYS A N 1
ATOM 722 C CA . LYS A 1 93 ? -4.422 2.267 -3.957 1.00 98.38 93 LYS A CA 1
ATOM 723 C C . LYS A 1 93 ? -3.276 3.170 -4.371 1.00 98.38 93 LYS A C 1
ATOM 725 O O . LYS A 1 93 ? -3.459 4.374 -4.539 1.00 98.38 93 LYS A O 1
ATOM 730 N N . VAL A 1 94 ? -2.124 2.558 -4.600 1.00 97.75 94 VAL A N 1
ATOM 731 C CA . VAL A 1 94 ? -0.952 3.162 -5.226 1.00 97.75 94 VAL A CA 1
ATOM 732 C C . VAL A 1 94 ? -0.810 2.572 -6.620 1.00 97.75 94 VAL A C 1
ATOM 734 O O . VAL A 1 94 ? -0.913 1.359 -6.802 1.00 97.75 94 VAL A O 1
ATOM 737 N N . THR A 1 95 ? -0.583 3.419 -7.617 1.00 96.69 95 THR A N 1
ATOM 738 C CA . THR A 1 95 ? -0.225 2.989 -8.971 1.00 96.69 95 THR A CA 1
ATOM 739 C C . THR A 1 95 ? 1.024 3.724 -9.424 1.00 96.69 95 THR A C 1
ATOM 741 O O . THR A 1 95 ? 1.065 4.952 -9.348 1.00 96.69 95 THR A O 1
ATOM 744 N N . LEU A 1 96 ? 2.007 2.970 -9.910 1.00 94.31 96 LEU A N 1
ATOM 745 C CA . LEU A 1 96 ? 3.164 3.481 -10.635 1.00 94.31 96 LEU A CA 1
ATOM 746 C C . LEU A 1 96 ? 3.039 3.054 -12.104 1.00 94.31 96 LEU A C 1
ATOM 748 O O . LEU A 1 96 ? 2.697 1.897 -12.364 1.00 94.31 96 LEU A O 1
ATOM 752 N N . SER A 1 97 ? 3.265 3.989 -13.028 1.00 91.75 97 SER A N 1
ATOM 753 C CA . SER A 1 97 ? 3.196 3.812 -14.492 1.00 91.75 97 SER A CA 1
ATOM 754 C C . SER A 1 97 ? 4.245 4.653 -15.206 1.00 91.75 97 SER A C 1
ATOM 756 O O . SER A 1 97 ? 4.479 5.793 -14.742 1.00 91.75 97 SER A O 1
#

Radius of gyration: 13.0 Å; chains: 1; bounding box: 32×27×34 Å

Foldseek 3Di:
DDQWDKDKDADPFFIWMWTWHDDQQKIKIKTATAATKDWAFKDKDFAQQVYDFPDKFKDKPNHGFAWDWDDDRRIIMTGGPHIDMDHHGIMIMMMTD